Protein AF-A0A7S3GYB7-F1 (afdb_monomer_lite)

Foldseek 3Di:
DPDDQAFKKFFAAQDWFFKFFPVQVPDPDTDGPDTHGGGDIFGWHDPPDDPQKTHGPPPVRTIITGNDPNTMDTPTTLQSDALLSCLVYPHDLVSLLVNLVRHPDDHALVNLVSLVPDPDPVSSVSSLVSVCVSQPPVRSVVSVVVNVVVVVVVVVVVDVVVDPPPPVDDDD

Organism: NCBI:txid89044

Radius of gyration: 20.43 Å; chains: 1; bounding box: 42×32×67 Å

Structure (mmCIF, N/CA/C/O backbone):
data_AF-A0A7S3GYB7-F1
#
_entry.id   AF-A0A7S3GYB7-F1
#
loop_
_atom_site.group_PDB
_atom_site.id
_atom_site.type_symbol
_atom_site.label_atom_id
_atom_site.label_alt_id
_atom_site.label_comp_id
_atom_site.label_asym_id
_atom_site.label_entity_id
_atom_site.label_seq_id
_atom_site.pdbx_PDB_ins_code
_atom_site.Cartn_x
_atom_site.Cartn_y
_atom_site.Cartn_z
_atom_site.occupancy
_atom_site.B_iso_or_equiv
_atom_site.auth_seq_id
_atom_site.auth_comp_id
_atom_site.auth_asym_id
_atom_site.auth_atom_id
_atom_site.pdbx_PDB_model_num
ATOM 1 N N . ASN A 1 1 ? -2.009 16.410 -14.700 1.00 49.34 1 ASN A N 1
ATOM 2 C CA . ASN A 1 1 ? -1.234 15.641 -13.697 1.00 49.34 1 ASN A CA 1
ATOM 3 C C . ASN A 1 1 ? -1.544 14.196 -14.016 1.00 49.34 1 ASN A C 1
ATOM 5 O O . ASN A 1 1 ? -2.445 13.621 -13.419 1.00 49.34 1 ASN A O 1
ATOM 9 N N . ASP A 1 2 ? -0.886 13.679 -15.049 1.00 66.88 2 ASP A N 1
ATOM 10 C CA . ASP A 1 2 ? -1.390 12.538 -15.821 1.00 66.88 2 ASP A CA 1
ATOM 11 C C . ASP A 1 2 ? -0.476 11.334 -15.596 1.00 66.88 2 ASP A C 1
ATOM 13 O O . ASP A 1 2 ? -0.013 10.698 -16.537 1.00 66.88 2 ASP A O 1
ATOM 17 N N . GLU A 1 3 ? -0.152 11.052 -14.328 1.00 73.50 3 GLU A N 1
ATOM 18 C CA . GLU A 1 3 ? 0.467 9.765 -14.022 1.00 73.50 3 GLU A CA 1
ATOM 19 C C . GLU A 1 3 ? -0.602 8.682 -14.237 1.00 73.50 3 GLU A C 1
ATOM 21 O O . GLU A 1 3 ? -1.680 8.781 -13.630 1.00 73.50 3 GLU A O 1
ATOM 26 N N . PRO A 1 4 ? -0.339 7.667 -15.081 1.00 83.88 4 PRO A N 1
ATOM 27 C CA . PRO A 1 4 ? -1.267 6.563 -15.259 1.00 83.88 4 PRO A CA 1
ATOM 28 C C . PRO A 1 4 ? -1.540 5.873 -13.919 1.00 83.88 4 PRO A C 1
ATOM 30 O O . PRO A 1 4 ? -0.730 5.906 -12.993 1.00 83.88 4 PRO A O 1
ATOM 33 N N . GLU A 1 5 ? -2.716 5.261 -13.792 1.00 86.75 5 GLU A N 1
ATOM 34 C CA . GLU A 1 5 ? -3.114 4.556 -12.567 1.00 86.75 5 GLU A CA 1
ATOM 35 C C . GLU A 1 5 ? -2.122 3.436 -12.227 1.00 86.75 5 GLU A C 1
ATOM 37 O O . GLU A 1 5 ? -1.680 3.317 -11.080 1.00 86.75 5 GLU A O 1
ATOM 42 N N . GLY A 1 6 ? -1.721 2.693 -13.260 1.00 90.44 6 GLY A N 1
ATOM 43 C CA . GLY A 1 6 ? -0.869 1.522 -13.145 1.00 90.44 6 GLY A CA 1
ATOM 44 C C . GLY A 1 6 ? -1.606 0.319 -12.559 1.00 90.44 6 GLY A C 1
ATOM 45 O O . GLY A 1 6 ? -2.825 0.309 -12.379 1.00 90.44 6 GLY A O 1
ATOM 46 N N . VAL A 1 7 ? -0.834 -0.715 -12.258 1.00 94.44 7 VAL A N 1
ATOM 47 C CA . VAL A 1 7 ? -1.261 -1.939 -11.588 1.00 94.44 7 VAL A CA 1
ATOM 48 C C . VAL A 1 7 ? -0.438 -2.143 -10.325 1.00 94.44 7 VAL A C 1
ATOM 50 O O . VAL A 1 7 ? 0.704 -1.691 -10.213 1.00 94.44 7 VAL A O 1
ATOM 53 N N . PHE A 1 8 ? -1.031 -2.826 -9.357 1.00 95.94 8 PHE A N 1
ATOM 54 C CA . PHE A 1 8 ? -0.350 -3.215 -8.135 1.00 95.94 8 PHE A CA 1
ATOM 55 C C . PHE A 1 8 ? 0.315 -4.569 -8.336 1.00 95.94 8 PHE A C 1
ATOM 57 O O . PHE A 1 8 ? -0.274 -5.482 -8.915 1.00 95.94 8 PHE A O 1
ATOM 64 N N . ILE A 1 9 ? 1.550 -4.685 -7.865 1.00 95.81 9 ILE A N 1
ATOM 65 C CA . ILE A 1 9 ? 2.415 -5.838 -8.081 1.00 9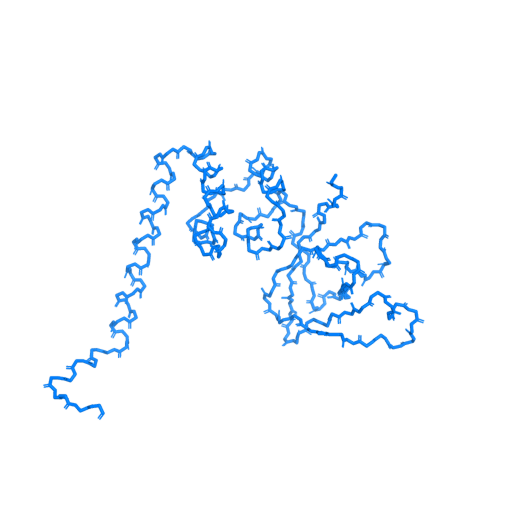5.81 9 ILE A CA 1
ATOM 66 C C . ILE A 1 9 ? 2.999 -6.232 -6.736 1.00 95.81 9 ILE A C 1
ATOM 68 O O . ILE A 1 9 ? 3.539 -5.393 -6.015 1.00 95.81 9 ILE A O 1
ATOM 72 N N . ARG A 1 10 ? 2.912 -7.512 -6.400 1.00 96.56 10 ARG A N 1
ATOM 73 C CA . ARG A 1 10 ? 3.593 -8.099 -5.254 1.00 96.56 10 ARG A CA 1
ATOM 74 C C . ARG A 1 10 ? 4.842 -8.821 -5.726 1.00 96.56 10 ARG A C 1
ATOM 76 O O . ARG A 1 10 ? 4.783 -9.620 -6.654 1.00 96.56 10 ARG A O 1
ATOM 83 N N . ILE A 1 11 ? 5.956 -8.578 -5.053 1.00 96.44 11 ILE A N 1
ATOM 84 C CA . ILE A 1 11 ? 7.166 -9.371 -5.226 1.00 96.44 11 ILE A CA 1
ATOM 85 C C . ILE A 1 11 ? 6.965 -10.709 -4.517 1.00 96.44 11 ILE A C 1
ATOM 87 O O . ILE A 1 11 ? 6.631 -10.751 -3.331 1.00 96.44 11 ILE A O 1
ATOM 91 N N . ILE A 1 12 ? 7.144 -11.795 -5.254 1.00 95.69 12 ILE A N 1
ATOM 92 C CA . ILE A 1 12 ? 6.995 -13.178 -4.794 1.00 95.69 12 ILE A CA 1
ATOM 93 C C . ILE A 1 12 ? 8.296 -13.957 -5.028 1.00 95.69 12 ILE A C 1
ATOM 95 O O . ILE A 1 12 ? 9.246 -13.437 -5.611 1.00 95.69 12 ILE A O 1
ATOM 99 N N . GLY A 1 13 ? 8.326 -15.210 -4.575 1.00 92.38 13 GLY A N 1
ATOM 100 C CA . GLY A 1 13 ? 9.491 -16.088 -4.681 1.00 92.38 13 GLY A CA 1
ATOM 101 C C . GLY A 1 13 ? 10.448 -15.970 -3.494 1.00 92.38 13 GLY A C 1
ATOM 102 O O . GLY A 1 13 ? 10.193 -15.230 -2.546 1.00 92.38 13 GLY A O 1
ATOM 103 N N . ASP A 1 14 ? 11.540 -16.732 -3.550 1.00 92.12 14 ASP A N 1
ATOM 104 C CA . ASP A 1 14 ? 12.536 -16.802 -2.469 1.00 92.12 14 ASP A CA 1
ATOM 105 C C . ASP A 1 14 ? 13.655 -15.759 -2.626 1.00 92.12 14 ASP A C 1
ATOM 107 O O . ASP A 1 14 ? 14.328 -15.397 -1.662 1.00 92.12 14 ASP A O 1
ATOM 111 N N . GLU A 1 15 ? 13.844 -15.248 -3.844 1.00 93.56 15 GLU A N 1
ATOM 112 C CA . GLU A 1 15 ? 14.870 -14.262 -4.173 1.00 93.56 15 GLU A CA 1
ATOM 113 C C . GLU A 1 15 ? 14.275 -12.867 -4.404 1.00 93.56 15 GLU A C 1
ATOM 115 O O . GLU A 1 15 ? 13.183 -12.747 -4.964 1.00 93.56 15 GLU A O 1
ATOM 120 N N . PRO A 1 16 ? 15.019 -11.793 -4.088 1.00 93.56 16 PRO A N 1
ATOM 121 C CA . PRO A 1 16 ? 14.629 -10.437 -4.447 1.00 93.56 16 PRO A CA 1
ATOM 122 C C . PRO A 1 16 ? 14.401 -10.241 -5.957 1.00 93.56 16 PRO A C 1
ATOM 124 O O . PRO A 1 16 ? 15.133 -10.774 -6.803 1.00 93.56 16 PRO A O 1
ATOM 127 N N . ALA A 1 17 ? 13.415 -9.413 -6.305 1.00 94.12 17 ALA A N 1
ATOM 128 C CA . ALA A 1 17 ? 13.204 -8.949 -7.672 1.00 94.12 17 ALA A CA 1
ATOM 129 C C . ALA A 1 17 ? 14.168 -7.803 -7.994 1.00 94.12 17 ALA A C 1
ATOM 131 O O . ALA A 1 17 ? 14.212 -6.797 -7.289 1.00 94.12 17 ALA A O 1
ATOM 132 N N . GLN A 1 18 ? 14.945 -7.959 -9.063 1.00 94.62 18 GLN A N 1
ATOM 133 C CA . GLN A 1 18 ? 15.937 -6.973 -9.487 1.00 94.62 18 GLN A CA 1
ATOM 134 C C . GLN A 1 18 ? 15.278 -5.744 -10.121 1.00 94.62 18 GLN A C 1
ATOM 136 O O . GLN A 1 18 ? 14.375 -5.881 -10.948 1.00 94.62 18 GLN A O 1
ATOM 141 N N . ILE A 1 19 ? 15.773 -4.562 -9.752 1.00 92.81 19 ILE A N 1
ATOM 142 C CA . ILE A 1 19 ? 15.391 -3.262 -10.310 1.00 92.81 19 ILE A CA 1
ATOM 143 C C . ILE A 1 19 ? 16.448 -2.850 -11.332 1.00 92.81 19 ILE A C 1
ATOM 145 O O . ILE A 1 19 ? 17.640 -2.949 -11.050 1.00 92.81 19 ILE A O 1
ATOM 149 N N . PHE A 1 20 ? 16.021 -2.351 -12.485 1.00 91.88 20 PHE A N 1
ATOM 150 C CA . PHE A 1 20 ? 16.881 -1.950 -13.600 1.00 91.88 20 PHE A CA 1
ATOM 151 C C . PHE A 1 20 ? 16.655 -0.484 -13.976 1.00 91.88 20 PHE A C 1
ATOM 153 O O . PHE A 1 20 ? 15.571 0.053 -13.729 1.00 91.88 20 PHE A O 1
ATOM 160 N N . ASN A 1 21 ? 17.655 0.144 -14.598 1.00 88.19 21 ASN A N 1
ATOM 161 C CA . ASN A 1 21 ? 17.523 1.488 -15.155 1.00 88.19 21 ASN A CA 1
ATOM 162 C C . ASN A 1 21 ? 16.943 1.451 -16.582 1.00 88.19 21 ASN A C 1
ATOM 164 O O . ASN A 1 21 ? 17.068 0.458 -17.300 1.00 88.19 21 ASN A O 1
ATOM 168 N N . GLU A 1 22 ? 16.325 2.548 -17.016 1.00 78.50 22 GLU A N 1
ATOM 169 C CA . GLU A 1 22 ? 15.855 2.730 -18.391 1.00 78.50 22 GLU A CA 1
ATOM 170 C C . GLU A 1 22 ? 16.995 2.668 -19.412 1.00 78.50 22 GLU A C 1
ATOM 172 O O . GLU A 1 22 ? 16.837 2.067 -20.476 1.00 78.50 22 GLU A O 1
ATOM 177 N N . SER A 1 23 ? 18.162 3.226 -19.072 1.00 68.31 23 SER A N 1
ATOM 178 C CA . SER A 1 23 ? 19.354 3.201 -19.930 1.00 68.31 23 SER A CA 1
ATOM 179 C C . SER A 1 23 ? 19.784 1.789 -20.315 1.00 68.31 23 SER A C 1
ATOM 181 O O . SER A 1 23 ? 20.394 1.596 -21.364 1.00 68.31 23 SER A O 1
ATOM 183 N N . ASP A 1 24 ? 19.435 0.796 -19.496 1.00 65.81 24 ASP A N 1
ATOM 184 C CA . ASP A 1 24 ? 19.956 -0.560 -19.625 1.00 65.81 24 ASP A CA 1
ATOM 185 C C . ASP A 1 24 ? 19.115 -1.433 -20.570 1.00 65.81 24 ASP A C 1
ATOM 187 O O . ASP A 1 24 ? 19.479 -2.562 -20.892 1.00 65.81 24 ASP A O 1
ATOM 191 N N . ARG A 1 25 ? 18.002 -0.892 -21.078 1.00 59.22 25 ARG A N 1
ATOM 192 C CA . ARG A 1 25 ? 17.024 -1.588 -21.931 1.00 59.22 25 ARG A CA 1
ATOM 193 C C . ARG A 1 25 ? 17.523 -1.965 -23.323 1.00 59.22 25 ARG A C 1
ATOM 195 O O . ARG A 1 25 ? 16.846 -2.720 -24.013 1.00 59.22 25 ARG A O 1
ATOM 202 N N . GLY A 1 26 ? 18.671 -1.435 -23.738 1.00 61.34 26 GLY A N 1
ATOM 203 C CA . GLY A 1 26 ? 19.291 -1.715 -25.035 1.00 61.34 26 GLY A CA 1
ATOM 204 C C . GLY A 1 26 ? 20.499 -2.651 -24.979 1.00 61.34 26 GLY A C 1
ATOM 205 O O . GLY A 1 26 ? 21.035 -3.000 -26.029 1.00 61.34 26 GLY A O 1
ATOM 206 N N . TYR A 1 27 ? 20.949 -3.047 -23.786 1.00 61.66 27 TYR A N 1
ATOM 207 C CA . TYR A 1 27 ? 22.131 -3.895 -23.642 1.00 61.66 27 TYR A CA 1
ATOM 208 C C . TYR A 1 27 ? 21.748 -5.374 -23.620 1.00 61.66 27 TYR A C 1
ATOM 210 O O . TYR A 1 27 ? 20.685 -5.751 -23.129 1.00 61.66 27 TYR A O 1
ATOM 218 N N . GLN A 1 28 ? 22.645 -6.225 -24.130 1.00 62.38 28 GLN A N 1
ATOM 219 C CA . GLN A 1 28 ? 22.476 -7.683 -24.084 1.00 62.38 28 GLN A CA 1
ATOM 220 C C . GLN A 1 28 ? 22.341 -8.206 -22.642 1.00 62.38 28 GLN A C 1
ATOM 222 O O . GLN A 1 28 ? 21.664 -9.208 -22.426 1.00 62.38 28 GLN A O 1
ATOM 227 N N . GLU A 1 29 ? 22.905 -7.493 -21.659 1.00 74.56 29 GLU A N 1
ATOM 228 C CA . GLU A 1 29 ? 22.793 -7.808 -20.233 1.00 74.56 29 GLU A CA 1
ATOM 229 C C . GLU A 1 29 ? 22.514 -6.533 -19.412 1.00 74.56 29 GLU A C 1
ATOM 231 O O . GLU A 1 29 ? 23.440 -5.770 -19.127 1.00 74.56 29 GLU A O 1
ATOM 236 N N . PRO A 1 30 ? 21.250 -6.255 -19.037 1.00 79.81 30 PRO A N 1
ATOM 237 C CA . PRO A 1 30 ? 20.926 -5.098 -18.208 1.00 79.81 30 PRO A CA 1
ATOM 238 C C . PRO A 1 30 ? 21.479 -5.280 -16.789 1.00 79.81 30 PRO A C 1
ATOM 240 O O . PRO A 1 30 ? 21.313 -6.347 -16.189 1.00 79.81 30 PRO A O 1
ATOM 243 N N . GLN A 1 31 ? 22.101 -4.239 -16.233 1.00 85.56 31 GLN A N 1
ATOM 244 C CA . GLN A 1 31 ? 22.667 -4.287 -14.885 1.00 85.56 31 GLN A CA 1
ATOM 245 C C . GLN A 1 31 ? 21.622 -3.879 -13.836 1.00 85.56 31 GLN A C 1
ATOM 247 O O . GLN A 1 31 ? 20.945 -2.863 -13.992 1.00 85.56 31 GLN A O 1
ATOM 252 N N . PRO A 1 32 ? 21.446 -4.657 -12.755 1.00 90.44 32 PRO A N 1
ATOM 253 C CA . PRO A 1 32 ? 20.523 -4.281 -11.700 1.00 90.44 32 PRO A CA 1
ATOM 254 C C . PRO A 1 32 ? 21.084 -3.102 -10.892 1.00 90.44 32 PRO A C 1
ATOM 256 O O . PRO A 1 32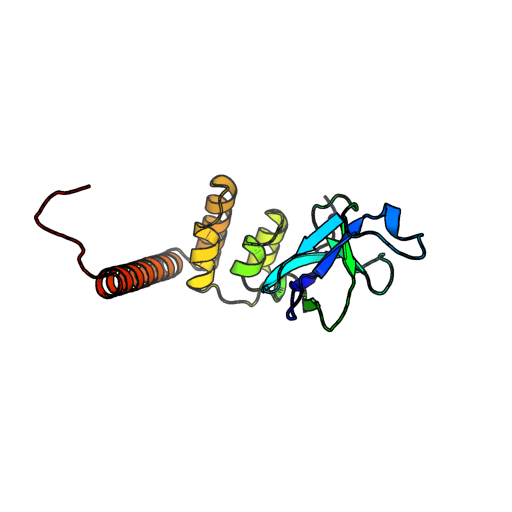 ? 22.214 -3.145 -10.412 1.00 90.44 32 PRO A O 1
ATOM 259 N N . ILE A 1 33 ? 20.264 -2.072 -10.685 1.00 91.44 33 ILE A N 1
ATOM 260 C CA . ILE A 1 33 ? 20.570 -0.912 -9.830 1.00 91.44 33 ILE A CA 1
ATOM 261 C C . ILE A 1 33 ? 20.120 -1.117 -8.377 1.00 91.44 33 ILE A C 1
ATOM 263 O O . ILE A 1 33 ? 20.430 -0.316 -7.499 1.00 91.44 33 ILE A O 1
ATOM 267 N N . GLY A 1 34 ? 19.367 -2.186 -8.117 1.00 92.62 34 GLY A N 1
ATOM 268 C CA . GLY A 1 34 ? 18.862 -2.530 -6.796 1.00 92.62 34 GLY A CA 1
ATOM 269 C C . GLY A 1 34 ? 17.998 -3.783 -6.824 1.00 92.62 34 GLY A C 1
ATOM 270 O O . GLY A 1 34 ? 17.886 -4.461 -7.848 1.00 92.62 34 GLY A O 1
ATOM 271 N N . ALA A 1 35 ? 17.370 -4.093 -5.692 1.00 94.25 35 ALA A N 1
ATOM 272 C CA . ALA A 1 35 ? 16.441 -5.209 -5.592 1.00 94.25 35 ALA A CA 1
ATOM 273 C C . ALA A 1 35 ? 15.336 -4.947 -4.560 1.00 94.25 35 ALA A C 1
ATOM 275 O O . ALA A 1 35 ? 15.549 -4.242 -3.575 1.00 94.25 35 ALA A O 1
ATOM 276 N N . MET A 1 36 ? 14.165 -5.540 -4.782 1.00 94.25 36 MET A N 1
ATOM 277 C CA . MET A 1 36 ? 13.031 -5.529 -3.859 1.00 94.25 36 MET A CA 1
ATOM 278 C C . MET A 1 36 ? 12.858 -6.909 -3.225 1.00 94.25 36 MET A C 1
ATOM 280 O O . MET A 1 36 ? 12.821 -7.898 -3.961 1.00 94.25 36 MET A O 1
ATOM 284 N N . PRO A 1 37 ? 12.749 -7.010 -1.892 1.00 96.31 37 PRO A N 1
ATOM 285 C CA . PRO A 1 37 ? 12.581 -8.298 -1.235 1.00 96.31 37 PRO A CA 1
ATOM 286 C C . PRO A 1 37 ? 11.188 -8.905 -1.497 1.00 96.31 37 PRO A C 1
ATOM 288 O O . PRO A 1 37 ? 10.228 -8.175 -1.771 1.00 96.31 37 PRO A O 1
ATOM 291 N N . PRO A 1 38 ? 11.042 -10.237 -1.369 1.00 95.62 38 PRO A N 1
ATOM 292 C CA . PRO A 1 38 ? 9.738 -10.889 -1.388 1.00 95.62 38 PRO A CA 1
ATOM 293 C C . PRO A 1 38 ? 8.772 -10.311 -0.348 1.00 95.62 38 PRO A C 1
ATOM 295 O O . PRO A 1 38 ? 9.155 -9.950 0.765 1.00 95.62 38 PRO A O 1
ATOM 298 N N . GLY A 1 39 ? 7.496 -10.227 -0.715 1.00 94.69 39 GLY A N 1
ATOM 299 C CA . GLY A 1 39 ? 6.434 -9.634 0.096 1.00 94.69 39 GLY A CA 1
ATOM 300 C C . GLY A 1 39 ? 6.263 -8.124 -0.086 1.00 94.69 39 GLY A C 1
ATOM 301 O O . GLY A 1 39 ? 5.222 -7.596 0.311 1.00 94.69 39 GLY A O 1
ATOM 302 N N . THR A 1 40 ? 7.215 -7.426 -0.717 1.00 95.50 40 THR A N 1
ATOM 303 C CA . THR A 1 40 ? 7.049 -6.013 -1.080 1.00 95.50 40 THR A CA 1
ATOM 304 C C . THR A 1 40 ? 5.915 -5.858 -2.090 1.00 95.50 40 THR A C 1
ATOM 306 O O . THR A 1 40 ? 5.819 -6.616 -3.052 1.00 95.50 40 THR A O 1
ATOM 309 N N . ILE A 1 41 ? 5.055 -4.862 -1.883 1.00 96.44 41 ILE A N 1
ATOM 310 C CA . ILE A 1 41 ? 4.027 -4.477 -2.851 1.00 96.44 41 ILE A CA 1
ATOM 311 C C . ILE A 1 41 ? 4.416 -3.122 -3.426 1.00 96.44 41 ILE A C 1
ATOM 313 O O . ILE A 1 41 ? 4.740 -2.200 -2.679 1.00 96.44 41 ILE A O 1
ATOM 317 N N . VAL A 1 42 ? 4.375 -3.003 -4.747 1.00 95.06 42 VAL A N 1
ATOM 318 C CA . VAL A 1 42 ? 4.660 -1.773 -5.484 1.00 95.06 42 VAL A CA 1
ATOM 319 C C . VAL A 1 42 ? 3.570 -1.481 -6.500 1.00 95.06 42 VAL A C 1
ATOM 321 O O . VAL A 1 42 ? 2.760 -2.340 -6.845 1.00 95.06 42 VAL A O 1
ATOM 324 N N . ARG A 1 43 ? 3.557 -0.241 -6.979 1.00 94.62 43 ARG A N 1
ATOM 325 C CA . ARG A 1 43 ? 2.719 0.196 -8.091 1.00 94.62 43 ARG A CA 1
ATOM 326 C C . ARG A 1 43 ? 3.600 0.345 -9.323 1.00 94.62 43 ARG A C 1
ATOM 328 O O . ARG A 1 43 ? 4.682 0.926 -9.220 1.00 94.62 43 ARG A O 1
ATOM 335 N N . GLY A 1 44 ? 3.148 -0.166 -10.461 1.00 92.75 44 GLY A N 1
ATOM 336 C CA . GLY A 1 44 ? 3.881 -0.033 -11.712 1.00 92.75 44 GLY A CA 1
ATOM 337 C C . GLY A 1 44 ? 3.004 0.095 -12.950 1.00 92.75 44 GLY A C 1
ATOM 338 O O . GLY A 1 44 ? 1.812 -0.195 -12.915 1.00 92.75 44 GLY A O 1
ATOM 339 N N . HIS A 1 45 ? 3.598 0.550 -14.048 1.00 90.25 45 HIS A N 1
ATOM 340 C CA . HIS A 1 45 ? 2.910 0.870 -15.299 1.00 90.25 45 HIS A CA 1
ATOM 341 C C . HIS A 1 45 ? 3.263 -0.135 -16.394 1.00 90.25 45 HIS A C 1
ATOM 343 O O . HIS A 1 45 ? 4.432 -0.485 -16.565 1.00 90.25 45 HIS A O 1
ATOM 349 N N . VAL A 1 46 ? 2.242 -0.578 -17.134 1.00 83.19 46 VAL A N 1
ATOM 350 C CA . VAL A 1 46 ? 2.360 -1.547 -18.246 1.00 83.19 46 VAL A CA 1
ATOM 351 C C . VAL A 1 46 ? 2.056 -0.892 -19.593 1.00 83.19 46 VAL A C 1
ATOM 353 O O . VAL A 1 46 ? 2.663 -1.225 -20.607 1.00 83.19 46 VAL A O 1
ATOM 356 N N . GLU A 1 47 ? 1.117 0.055 -19.624 1.00 78.88 47 GLU A N 1
ATOM 357 C CA . GLU A 1 47 ? 0.665 0.672 -20.870 1.00 78.88 47 GLU A CA 1
ATOM 358 C C . GLU A 1 47 ? 1.753 1.542 -21.512 1.00 78.88 47 GLU A C 1
ATOM 360 O O . GLU A 1 47 ? 2.407 2.361 -20.862 1.00 78.88 47 GLU A O 1
ATOM 365 N N . GLY A 1 48 ? 1.956 1.344 -22.817 1.00 74.62 48 GLY A N 1
ATOM 366 C CA . GLY A 1 48 ? 2.994 2.033 -23.582 1.00 74.62 48 GLY A CA 1
ATOM 367 C C . GLY A 1 48 ? 4.421 1.645 -23.188 1.00 74.62 48 GLY A C 1
ATOM 368 O O . GLY A 1 48 ? 5.339 2.412 -23.480 1.00 74.62 48 GLY A O 1
ATOM 369 N N . ARG A 1 49 ? 4.617 0.520 -22.478 1.00 82.44 49 ARG A N 1
ATOM 370 C CA . ARG A 1 49 ? 5.928 0.024 -22.023 1.00 82.44 49 ARG A CA 1
ATOM 371 C C . ARG A 1 49 ? 6.337 -1.253 -22.767 1.00 82.44 49 ARG A C 1
ATOM 373 O O . ARG A 1 49 ? 5.463 -1.949 -23.279 1.00 82.44 49 ARG A O 1
ATOM 380 N N . PRO A 1 50 ? 7.646 -1.565 -22.848 1.00 81.94 50 PRO A N 1
ATOM 381 C CA . PRO A 1 50 ? 8.114 -2.803 -23.461 1.00 81.94 50 PRO A CA 1
ATOM 382 C C . PRO A 1 50 ? 7.473 -4.035 -22.820 1.00 81.94 50 PRO A C 1
ATOM 384 O O . PRO A 1 50 ? 7.299 -4.096 -21.601 1.00 81.94 50 PRO A O 1
ATOM 387 N N . GLU A 1 51 ? 7.158 -5.031 -23.644 1.00 84.12 51 GLU A N 1
ATOM 388 C CA . GLU A 1 51 ? 6.604 -6.293 -23.165 1.00 84.12 51 GLU A CA 1
ATOM 389 C C . GLU A 1 51 ? 7.557 -6.960 -22.164 1.00 84.12 51 GLU A C 1
ATOM 391 O O . GLU A 1 51 ? 8.777 -6.957 -22.335 1.00 84.12 51 GLU A O 1
ATOM 396 N N . GLY A 1 52 ? 6.998 -7.516 -21.089 1.00 87.44 52 GLY A N 1
ATOM 397 C CA . GLY A 1 52 ? 7.788 -8.161 -20.043 1.00 87.44 52 GLY A CA 1
ATOM 398 C C . GLY A 1 52 ? 8.400 -7.200 -19.017 1.00 87.44 52 GLY A C 1
ATOM 399 O O . GLY A 1 52 ? 9.204 -7.644 -18.198 1.00 87.44 52 GLY A O 1
ATOM 400 N N . TRP A 1 53 ? 8.025 -5.916 -19.014 1.00 89.75 53 TRP A N 1
ATOM 401 C CA . TRP A 1 53 ? 8.549 -4.921 -18.075 1.00 89.75 53 TRP A CA 1
ATOM 402 C C . TRP A 1 53 ? 7.453 -4.106 -17.384 1.00 89.75 53 TRP A C 1
ATOM 404 O O . TRP A 1 53 ? 6.426 -3.783 -17.975 1.00 89.75 53 TRP A O 1
ATOM 414 N N . PHE A 1 54 ? 7.726 -3.721 -16.139 1.00 90.56 54 PHE A N 1
ATOM 415 C CA . PHE A 1 54 ? 6.948 -2.759 -15.367 1.00 90.56 54 PHE A CA 1
ATOM 416 C C . PHE A 1 54 ? 7.789 -1.524 -15.082 1.00 90.56 54 PHE A C 1
ATOM 418 O O . PHE A 1 54 ? 8.892 -1.651 -14.550 1.00 90.56 54 PHE A O 1
ATOM 425 N N . GLU A 1 55 ? 7.269 -0.337 -15.385 1.00 91.88 55 GLU A N 1
ATOM 426 C CA . GLU A 1 55 ? 7.843 0.900 -14.844 1.00 91.88 55 GLU A CA 1
ATOM 427 C C . GLU A 1 55 ? 7.402 1.045 -13.402 1.00 91.88 55 GLU A C 1
ATOM 429 O O . GLU A 1 55 ? 6.212 0.932 -13.129 1.00 91.88 55 GLU A O 1
ATOM 434 N N . LEU A 1 56 ? 8.306 1.337 -12.480 1.00 92.31 56 LEU A N 1
ATOM 435 C CA . LEU A 1 56 ? 7.918 1.642 -11.111 1.00 92.31 56 LEU A CA 1
ATOM 436 C C . LEU A 1 56 ? 7.312 3.044 -11.033 1.00 92.31 56 LEU A C 1
ATOM 438 O O . LEU A 1 56 ? 7.874 4.016 -11.546 1.00 92.31 56 LEU A O 1
ATOM 442 N N . ALA A 1 57 ? 6.175 3.159 -10.354 1.00 90.50 57 ALA A N 1
ATOM 443 C CA . ALA A 1 57 ? 5.533 4.442 -10.114 1.00 90.50 57 ALA A CA 1
ATOM 444 C C . ALA A 1 57 ? 6.446 5.399 -9.327 1.00 90.50 57 ALA A C 1
ATOM 446 O O . ALA A 1 57 ? 7.269 4.966 -8.520 1.00 90.50 57 ALA A O 1
ATOM 447 N N . LEU A 1 58 ? 6.283 6.707 -9.556 1.00 80.62 58 LEU A N 1
ATOM 448 C CA . LEU A 1 58 ? 7.103 7.786 -8.975 1.00 80.62 58 LEU A CA 1
ATOM 449 C C . LEU A 1 58 ? 8.620 7.705 -9.245 1.00 80.62 58 LEU A C 1
ATOM 451 O O . LEU A 1 58 ? 9.381 8.474 -8.662 1.00 80.62 58 LEU A O 1
ATOM 455 N N . SER A 1 59 ? 9.074 6.830 -10.147 1.00 77.88 59 SER A N 1
ATOM 456 C CA . SER A 1 59 ? 10.492 6.731 -10.516 1.00 77.88 59 SER A CA 1
ATOM 457 C C . SER A 1 59 ? 10.927 7.729 -11.597 1.00 77.88 59 SER A C 1
ATOM 459 O O . SER A 1 59 ? 12.087 7.709 -11.999 1.00 77.88 59 SER A O 1
ATOM 461 N N . ASN A 1 60 ? 10.031 8.596 -12.089 1.00 78.19 60 ASN A N 1
ATOM 462 C CA . ASN A 1 60 ? 10.281 9.477 -13.242 1.00 78.19 60 ASN A CA 1
ATOM 463 C C . ASN A 1 60 ? 10.909 8.715 -14.429 1.00 78.19 60 ASN A C 1
ATOM 465 O O . ASN A 1 60 ? 11.898 9.163 -15.002 1.00 78.19 60 ASN A O 1
ATOM 469 N N . SER A 1 61 ? 10.375 7.528 -14.738 1.00 75.56 61 SER A N 1
ATOM 470 C CA . SER A 1 61 ? 10.850 6.637 -15.808 1.00 75.56 61 SER A CA 1
ATOM 471 C C . SER A 1 61 ? 12.240 6.030 -15.634 1.00 75.56 61 SER A C 1
ATOM 473 O O . SER A 1 61 ? 12.702 5.307 -16.507 1.00 75.56 61 SER A O 1
ATOM 475 N N . SER A 1 62 ? 12.866 6.178 -14.466 1.00 83.44 62 SER A N 1
ATOM 476 C CA . SER A 1 62 ? 14.218 5.664 -14.218 1.00 83.44 62 SER A CA 1
ATOM 477 C C . SER A 1 62 ? 14.296 4.241 -13.657 1.00 83.44 62 SER A C 1
ATOM 479 O O . SER A 1 62 ? 15.383 3.670 -13.663 1.00 83.44 62 SER A O 1
ATOM 481 N N . ALA A 1 63 ? 13.195 3.646 -13.177 1.00 90.56 63 ALA A N 1
ATOM 482 C CA . ALA A 1 63 ? 13.256 2.356 -12.484 1.00 90.56 63 ALA A CA 1
ATOM 483 C C . ALA A 1 63 ? 12.247 1.333 -13.016 1.00 90.56 63 ALA A C 1
ATOM 485 O O . ALA A 1 63 ? 11.055 1.610 -13.154 1.00 90.56 63 ALA A O 1
ATOM 486 N N . TRP A 1 64 ? 12.740 0.122 -13.275 1.00 91.62 64 TRP A N 1
ATOM 487 C CA . TRP A 1 64 ? 12.011 -0.930 -13.979 1.00 91.62 64 TRP A CA 1
ATOM 488 C C . TRP A 1 64 ? 12.138 -2.286 -13.290 1.00 91.62 64 TRP A C 1
ATOM 490 O O . TRP A 1 64 ? 13.195 -2.626 -12.766 1.00 91.62 64 TRP A O 1
ATOM 500 N N . LEU A 1 65 ? 11.078 -3.090 -13.347 1.00 92.12 65 LEU A N 1
ATOM 501 C CA . LEU A 1 65 ? 11.064 -4.493 -12.925 1.00 92.12 65 LEU A CA 1
ATOM 502 C C . LEU A 1 65 ? 10.753 -5.396 -14.118 1.00 92.12 65 LEU A C 1
ATOM 504 O O . LEU A 1 65 ? 9.892 -5.072 -14.938 1.00 92.12 65 LEU A O 1
ATOM 508 N N . LYS A 1 66 ? 11.400 -6.561 -14.190 1.00 90.38 66 LYS A N 1
ATOM 509 C CA . LYS A 1 66 ? 11.006 -7.608 -15.141 1.00 90.38 66 LYS A CA 1
ATOM 510 C C . LYS A 1 66 ? 9.720 -8.288 -14.670 1.00 90.38 66 LYS A C 1
ATOM 512 O O . LYS A 1 66 ? 9.592 -8.656 -13.502 1.00 90.38 66 LYS A O 1
ATOM 517 N N . ARG A 1 67 ? 8.790 -8.503 -15.596 1.00 89.56 67 ARG A N 1
ATOM 518 C CA . ARG A 1 67 ? 7.559 -9.276 -15.410 1.00 89.56 67 ARG A CA 1
ATOM 519 C C . ARG A 1 67 ? 7.876 -10.766 -15.499 1.00 89.56 67 ARG A C 1
ATOM 521 O O . ARG A 1 67 ? 7.576 -11.418 -16.491 1.00 89.56 67 ARG A O 1
ATOM 528 N N . ASP A 1 68 ? 8.536 -11.283 -14.469 1.00 90.25 68 ASP A N 1
ATOM 529 C CA . ASP A 1 68 ? 8.781 -12.716 -14.303 1.00 90.25 68 ASP A CA 1
ATOM 530 C C . ASP A 1 68 ? 7.682 -13.326 -13.414 1.00 90.25 68 ASP A C 1
ATOM 532 O O . ASP A 1 68 ? 7.666 -13.042 -12.216 1.00 90.25 68 ASP A O 1
ATOM 536 N N . PRO A 1 69 ? 6.799 -14.197 -13.938 1.00 89.50 69 PRO A N 1
ATOM 537 C CA . PRO A 1 69 ? 5.735 -14.831 -13.156 1.00 89.50 69 PRO A CA 1
ATOM 538 C C . PRO A 1 69 ? 6.216 -15.623 -11.930 1.00 89.50 69 PRO A C 1
ATOM 540 O O . PRO A 1 69 ? 5.408 -15.959 -11.070 1.00 89.50 69 PRO A O 1
ATOM 543 N N . LYS A 1 70 ? 7.511 -15.953 -11.837 1.00 92.31 70 LYS A N 1
ATOM 544 C CA . LYS A 1 70 ? 8.109 -16.595 -10.656 1.00 92.31 70 LYS A CA 1
ATOM 545 C C . LYS A 1 70 ? 8.536 -15.601 -9.576 1.00 92.31 70 LYS A C 1
ATOM 547 O O . LYS A 1 70 ? 8.732 -16.013 -8.436 1.00 92.31 70 LYS A O 1
ATOM 552 N N . LYS A 1 71 ? 8.706 -14.323 -9.928 1.00 92.81 71 LYS A N 1
ATOM 553 C CA . LYS A 1 71 ? 9.180 -13.256 -9.031 1.00 92.81 71 LYS A CA 1
ATOM 554 C C . LYS A 1 71 ? 8.150 -12.161 -8.781 1.00 92.81 71 LYS A C 1
ATOM 556 O O . LYS A 1 71 ? 8.290 -11.419 -7.813 1.00 92.81 71 LYS A O 1
ATOM 561 N N . VAL A 1 72 ? 7.122 -12.034 -9.618 1.00 93.56 72 VAL A N 1
ATOM 562 C CA . VAL A 1 72 ? 6.091 -11.003 -9.463 1.00 93.56 72 VAL A CA 1
ATOM 563 C C . VAL A 1 72 ? 4.681 -11.548 -9.684 1.00 93.56 72 VAL A C 1
ATOM 565 O O . VAL A 1 72 ? 4.423 -12.303 -10.617 1.00 93.56 72 VAL A O 1
ATOM 568 N N . GLU A 1 73 ? 3.764 -11.126 -8.819 1.00 95.00 73 GLU A N 1
ATOM 569 C CA . GLU A 1 73 ? 2.332 -11.413 -8.870 1.00 95.00 73 GLU A CA 1
ATOM 570 C C . GLU A 1 73 ? 1.564 -10.105 -9.098 1.00 95.00 73 GLU A C 1
ATOM 572 O O . GLU A 1 73 ? 1.669 -9.157 -8.315 1.00 95.00 73 GLU A O 1
ATOM 577 N N . GLU A 1 74 ? 0.763 -10.044 -10.158 1.00 93.69 74 GLU A N 1
ATOM 578 C CA . GLU A 1 74 ? -0.122 -8.906 -10.404 1.00 93.69 74 GLU A CA 1
ATOM 579 C C . GLU A 1 74 ? -1.368 -8.975 -9.525 1.00 93.69 74 GLU A C 1
ATOM 581 O O . GLU A 1 74 ? -2.193 -9.879 -9.638 1.00 93.69 74 GLU A O 1
ATOM 586 N N . MET A 1 75 ? -1.537 -7.960 -8.683 1.00 94.31 75 MET A N 1
ATOM 587 C CA . MET A 1 75 ? -2.687 -7.813 -7.792 1.00 94.31 75 MET A CA 1
ATOM 588 C C . MET A 1 75 ? -3.869 -7.098 -8.466 1.00 94.31 75 MET A C 1
ATOM 590 O O . MET A 1 75 ? -4.977 -7.086 -7.927 1.00 94.31 75 MET A O 1
ATOM 594 N N . GLY A 1 76 ? -3.654 -6.487 -9.636 1.00 93.50 76 GLY A N 1
ATOM 595 C CA . GLY A 1 76 ? -4.684 -5.814 -10.431 1.00 93.50 76 GLY A CA 1
ATOM 596 C C . GLY A 1 76 ? -4.753 -4.285 -10.247 1.00 93.50 76 GLY A C 1
ATOM 597 O O . GLY A 1 76 ? -3.816 -3.675 -9.727 1.00 93.50 76 GLY A O 1
ATOM 598 N N . PRO A 1 77 ? -5.845 -3.643 -10.708 1.00 95.00 77 PRO A N 1
ATOM 599 C CA . PRO A 1 77 ? -5.997 -2.184 -10.737 1.00 95.00 77 PRO A CA 1
ATOM 600 C C . PRO A 1 77 ? -6.309 -1.590 -9.356 1.00 95.00 77 PRO A C 1
ATOM 602 O O . PRO A 1 77 ? -6.658 -2.323 -8.424 1.00 95.00 77 PRO A O 1
ATOM 605 N N . LEU A 1 78 ? -6.258 -0.255 -9.245 1.00 95.25 78 LEU A N 1
ATOM 606 C CA . LEU A 1 78 ? -6.426 0.501 -7.996 1.00 95.25 78 LEU A CA 1
ATOM 607 C C . LEU A 1 78 ? -7.717 0.133 -7.264 1.00 95.25 78 LEU A C 1
ATOM 609 O O . LEU A 1 78 ? -7.682 -0.195 -6.082 1.00 95.25 78 LEU A O 1
ATOM 613 N N . LEU A 1 79 ? -8.856 0.148 -7.960 1.00 95.94 79 LEU A N 1
ATOM 614 C CA . LEU A 1 79 ? -10.178 -0.038 -7.342 1.00 95.94 79 LEU A CA 1
ATOM 615 C C . LEU A 1 79 ? -10.423 -1.452 -6.791 1.00 95.94 79 LEU A C 1
ATOM 617 O O . LEU A 1 79 ? -11.346 -1.638 -6.004 1.00 95.94 79 LEU A O 1
ATOM 621 N N . LYS A 1 80 ? -9.593 -2.434 -7.166 1.00 95.25 80 LYS A N 1
ATOM 622 C CA . LYS A 1 80 ? -9.648 -3.802 -6.623 1.00 95.25 80 LYS A CA 1
ATOM 623 C C . LYS A 1 80 ? -8.746 -4.004 -5.401 1.00 95.25 80 LYS A C 1
ATOM 625 O O . LYS A 1 80 ? -8.782 -5.068 -4.790 1.00 95.25 80 LYS A O 1
ATOM 630 N N . GLN A 1 81 ? -7.928 -3.012 -5.048 1.00 96.31 81 GLN A N 1
ATOM 631 C CA . GLN A 1 81 ? -7.005 -3.117 -3.921 1.00 96.31 81 GLN A CA 1
ATOM 632 C C . GLN A 1 81 ? -7.673 -2.764 -2.596 1.00 96.31 81 GLN A C 1
ATOM 634 O O . GLN A 1 81 ? -8.570 -1.926 -2.544 1.00 96.31 81 GLN A O 1
ATOM 639 N N . LYS A 1 82 ? -7.157 -3.346 -1.507 1.00 96.81 82 LYS A N 1
ATOM 640 C CA . LYS A 1 82 ? -7.483 -2.936 -0.133 1.00 96.81 82 LYS A CA 1
ATOM 641 C C . LYS A 1 82 ? -6.837 -1.595 0.197 1.00 96.81 82 LYS A C 1
ATOM 643 O O . LYS A 1 82 ? -5.730 -1.327 -0.272 1.00 96.81 82 LYS A O 1
ATOM 648 N N . LEU A 1 83 ? -7.465 -0.808 1.073 1.00 97.12 83 LEU A N 1
ATOM 649 C CA . LEU A 1 83 ? -6.958 0.511 1.461 1.00 97.12 83 LEU A CA 1
ATOM 650 C C . LEU A 1 83 ? -5.511 0.445 1.960 1.00 97.12 83 LEU A C 1
ATOM 652 O O . LEU A 1 83 ? -4.697 1.249 1.516 1.00 97.12 83 LEU A O 1
ATOM 656 N N . ARG A 1 84 ? -5.162 -0.548 2.792 1.00 96.81 84 ARG A N 1
ATOM 657 C CA . ARG A 1 84 ? -3.793 -0.741 3.291 1.00 96.81 84 ARG A CA 1
ATOM 658 C C . ARG A 1 84 ? -2.770 -0.779 2.163 1.00 96.81 84 ARG A C 1
ATOM 660 O O . ARG A 1 84 ? -1.752 -0.122 2.256 1.00 96.81 84 ARG A O 1
ATOM 667 N N . VAL A 1 85 ? -3.073 -1.489 1.075 1.00 96.56 85 VAL A N 1
ATOM 668 C CA . VAL A 1 85 ? -2.167 -1.627 -0.071 1.00 96.56 85 VAL A CA 1
ATOM 669 C C . VAL A 1 85 ? -2.023 -0.290 -0.791 1.00 96.56 85 VAL A C 1
ATOM 671 O O . VAL A 1 85 ? -0.922 0.104 -1.164 1.00 96.56 85 VAL A O 1
ATOM 674 N N . VAL A 1 86 ? -3.130 0.432 -0.955 1.00 96.25 86 VAL A N 1
ATOM 675 C CA . VAL A 1 86 ? -3.145 1.743 -1.610 1.00 96.25 86 VAL A CA 1
ATOM 676 C C . VAL A 1 86 ? -2.301 2.757 -0.837 1.00 96.25 86 VAL A C 1
ATOM 678 O O . VAL A 1 86 ? -1.548 3.501 -1.455 1.00 96.25 86 VAL A O 1
ATOM 681 N N . VAL A 1 87 ? -2.390 2.779 0.495 1.00 95.75 87 VAL A N 1
ATOM 682 C CA . VAL A 1 87 ? -1.703 3.788 1.320 1.00 95.75 87 VAL A CA 1
ATOM 683 C C . VAL A 1 87 ? -0.251 3.436 1.641 1.00 95.75 87 VAL A C 1
ATOM 685 O O . VAL A 1 87 ? 0.550 4.345 1.817 1.00 95.75 87 VAL A O 1
ATOM 688 N N . THR A 1 88 ? 0.118 2.150 1.684 1.00 93.94 88 THR A N 1
ATOM 689 C CA . THR A 1 88 ? 1.512 1.724 1.929 1.00 93.94 88 THR A CA 1
ATOM 690 C C . THR A 1 88 ? 2.373 1.712 0.670 1.00 93.94 88 THR A C 1
ATOM 692 O O . THR A 1 88 ? 3.577 1.487 0.742 1.00 93.94 88 THR A O 1
ATOM 695 N N . THR A 1 89 ? 1.765 1.890 -0.498 1.00 93.25 89 THR A N 1
ATOM 696 C CA . THR A 1 89 ? 2.478 2.033 -1.769 1.00 93.25 89 THR A CA 1
ATOM 697 C C . THR A 1 89 ? 2.589 3.504 -2.137 1.00 93.25 89 THR A C 1
ATOM 699 O O . THR A 1 89 ? 1.859 4.350 -1.623 1.00 93.25 89 THR A O 1
ATOM 702 N N . ALA A 1 90 ? 3.500 3.818 -3.056 1.00 88.44 90 ALA A N 1
ATOM 703 C CA . ALA A 1 90 ? 3.742 5.174 -3.530 1.00 88.44 90 ALA A CA 1
ATOM 704 C C . ALA A 1 90 ? 2.570 5.684 -4.409 1.00 88.44 90 ALA A C 1
ATOM 706 O O . ALA A 1 90 ? 2.647 5.765 -5.641 1.00 88.44 90 ALA A O 1
ATOM 707 N N . THR A 1 91 ? 1.443 5.981 -3.758 1.00 91.88 91 THR A N 1
ATOM 708 C CA . THR A 1 91 ? 0.168 6.350 -4.374 1.00 91.88 91 THR A CA 1
ATOM 709 C C . THR A 1 91 ? -0.174 7.808 -4.056 1.00 91.88 91 THR A C 1
ATOM 711 O O . THR A 1 91 ? -0.341 8.171 -2.890 1.00 91.88 91 THR A O 1
ATOM 714 N N . PRO A 1 92 ? -0.326 8.673 -5.073 1.00 91.56 92 PRO A N 1
ATOM 715 C CA . PRO A 1 92 ? -0.723 10.058 -4.874 1.00 91.56 92 PRO A CA 1
ATOM 716 C C . PRO A 1 92 ? -2.074 10.200 -4.162 1.00 91.56 92 PRO A C 1
ATOM 718 O O . PRO A 1 92 ? -3.026 9.469 -4.434 1.00 91.56 92 PRO A O 1
ATOM 721 N N . VAL A 1 93 ? -2.217 11.237 -3.331 1.00 92.44 93 VAL A N 1
ATOM 722 C CA . VAL A 1 93 ? -3.451 11.506 -2.563 1.00 92.44 93 VAL A CA 1
ATOM 723 C C . VAL A 1 93 ? -4.697 11.607 -3.451 1.00 92.44 93 VAL A C 1
ATOM 725 O O . VAL A 1 93 ? -5.790 11.214 -3.045 1.00 92.44 93 VAL A O 1
ATOM 728 N N . TRP A 1 94 ? -4.569 12.121 -4.676 1.00 92.94 94 TRP A N 1
ATOM 729 C CA . TRP A 1 94 ? -5.697 12.204 -5.604 1.00 92.94 94 TRP A CA 1
ATOM 730 C C . TRP A 1 94 ? -6.189 10.818 -6.059 1.00 92.94 94 TRP A C 1
ATOM 732 O O . TRP A 1 94 ? -7.396 10.636 -6.230 1.00 92.94 94 TRP A O 1
ATOM 742 N N . MET A 1 95 ? -5.297 9.827 -6.179 1.00 94.31 95 MET A N 1
ATOM 743 C CA . MET A 1 95 ? -5.672 8.435 -6.440 1.00 94.31 95 MET A CA 1
ATOM 744 C C . MET A 1 95 ? -6.337 7.812 -5.217 1.00 94.31 95 MET A C 1
ATOM 746 O O . MET A 1 95 ? -7.347 7.135 -5.371 1.00 94.31 95 MET A O 1
ATOM 750 N N . VAL A 1 96 ? -5.864 8.114 -4.002 1.00 95.19 96 VAL A N 1
ATOM 751 C CA . VAL A 1 96 ? -6.539 7.677 -2.766 1.00 95.19 96 VAL A CA 1
ATOM 752 C C . VAL A 1 96 ? -7.966 8.233 -2.703 1.00 95.19 96 VAL A C 1
ATOM 754 O O . VAL A 1 96 ? -8.911 7.492 -2.444 1.00 95.19 96 VAL A O 1
ATOM 757 N N . LYS A 1 97 ? -8.166 9.516 -3.035 1.00 95.19 97 LYS A N 1
ATOM 758 C CA . LYS A 1 97 ? -9.506 10.125 -3.143 1.00 95.19 97 LYS A CA 1
ATOM 759 C C . LYS A 1 97 ? -10.385 9.418 -4.174 1.00 95.19 97 LYS A C 1
ATOM 761 O O . LYS A 1 97 ? -11.571 9.217 -3.925 1.00 95.19 97 LYS A O 1
ATOM 766 N N . ARG A 1 98 ? -9.826 9.056 -5.333 1.00 94.56 98 ARG A N 1
ATOM 767 C CA . ARG A 1 98 ? -10.544 8.303 -6.372 1.00 94.56 98 ARG A CA 1
ATOM 768 C C . ARG A 1 98 ? -10.913 6.903 -5.885 1.00 94.56 98 ARG A C 1
ATOM 770 O O . ARG A 1 98 ? -12.062 6.502 -6.048 1.00 94.56 98 ARG A O 1
ATOM 777 N N . TRP A 1 99 ? -9.983 6.207 -5.235 1.00 96.00 99 TRP A N 1
ATOM 778 C CA . TRP A 1 99 ? -10.214 4.902 -4.624 1.00 96.00 99 TRP A CA 1
ATOM 779 C C . TRP A 1 99 ? -11.366 4.960 -3.618 1.00 96.00 99 TRP A C 1
ATOM 781 O O . TRP A 1 99 ? -12.320 4.203 -3.745 1.00 96.00 99 TRP A O 1
ATOM 791 N N . MET A 1 100 ? -11.362 5.942 -2.713 1.00 95.31 100 MET A N 1
ATOM 792 C CA . MET A 1 100 ? -12.420 6.130 -1.708 1.00 95.31 100 MET A CA 1
ATOM 793 C C . MET A 1 100 ? -13.818 6.324 -2.305 1.00 95.31 100 MET A C 1
ATOM 795 O O . MET A 1 100 ? -14.805 5.992 -1.653 1.00 95.31 100 MET A O 1
ATOM 799 N N . ARG A 1 101 ? -13.918 6.848 -3.533 1.00 94.25 101 ARG A N 1
ATOM 800 C CA . ARG A 1 101 ? -15.195 7.064 -4.232 1.00 94.25 101 ARG A CA 1
ATOM 801 C C . ARG A 1 101 ? -15.662 5.855 -5.039 1.00 94.25 101 ARG A C 1
ATOM 803 O O . ARG A 1 101 ? -16.861 5.700 -5.216 1.00 94.25 101 ARG A O 1
ATOM 810 N N . GLY A 1 102 ? -14.734 5.053 -5.564 1.00 93.25 102 GLY A N 1
ATOM 811 C CA . GLY A 1 102 ? -15.033 4.021 -6.566 1.00 93.25 102 GLY A CA 1
ATOM 812 C C . GLY A 1 102 ? -14.740 2.584 -6.144 1.00 93.25 102 GLY A C 1
ATOM 813 O O . GLY A 1 102 ? -14.990 1.674 -6.924 1.00 93.25 102 GLY A O 1
ATOM 814 N N . THR A 1 103 ? -14.167 2.362 -4.962 1.00 94.44 103 THR A N 1
ATOM 815 C CA . THR A 1 103 ? -13.853 1.012 -4.484 1.00 94.44 103 THR A CA 1
ATOM 816 C C . THR A 1 103 ? -15.082 0.311 -3.913 1.00 94.44 103 THR A C 1
ATOM 818 O O . THR A 1 103 ? -15.866 0.903 -3.161 1.00 94.44 103 THR A O 1
ATOM 821 N N . GLU A 1 104 ? -15.192 -0.978 -4.213 1.00 91.69 104 GLU A N 1
ATOM 822 C CA . GLU A 1 104 ? -16.131 -1.914 -3.582 1.00 91.69 104 GLU A CA 1
ATOM 823 C C . GLU A 1 104 ? -15.528 -2.566 -2.328 1.00 91.69 104 GLU A C 1
ATOM 825 O O . GLU A 1 104 ? -16.222 -3.251 -1.583 1.00 91.69 104 GLU A O 1
ATOM 830 N N . SER A 1 105 ? -14.234 -2.347 -2.069 1.00 93.75 105 SER A N 1
ATOM 831 C CA . SER A 1 105 ? -13.563 -2.933 -0.911 1.00 93.75 105 SER A CA 1
ATOM 832 C C . SER A 1 105 ? -14.071 -2.320 0.396 1.00 93.75 105 SER A C 1
ATOM 834 O O . SER A 1 105 ? -14.196 -1.096 0.534 1.00 93.75 105 SER A O 1
ATOM 836 N N . GLU A 1 106 ? -14.318 -3.186 1.376 1.00 95.00 106 GLU A N 1
ATOM 837 C CA . GLU A 1 106 ? -14.610 -2.800 2.754 1.00 95.00 106 GLU A CA 1
ATOM 838 C C . GLU A 1 106 ? -13.342 -2.285 3.453 1.00 95.00 106 GLU A C 1
ATOM 840 O O . GLU A 1 106 ? -12.238 -2.780 3.206 1.00 95.00 106 GLU A O 1
ATOM 845 N N . VAL A 1 107 ? -13.500 -1.286 4.326 1.00 96.50 107 VAL A N 1
ATOM 846 C CA . VAL A 1 107 ? -12.410 -0.778 5.168 1.00 96.50 107 VAL A CA 1
ATOM 847 C C . VAL A 1 107 ? -12.367 -1.588 6.457 1.00 96.50 107 VAL A C 1
ATOM 849 O O . VAL A 1 107 ? -13.337 -1.636 7.208 1.00 96.50 107 VAL A O 1
ATOM 852 N N . THR A 1 108 ? -11.224 -2.205 6.726 1.00 96.12 108 THR A N 1
ATOM 853 C CA . THR A 1 108 ? -11.012 -3.098 7.866 1.00 96.12 108 THR A CA 1
ATOM 854 C C . THR A 1 108 ? -10.108 -2.471 8.928 1.00 96.12 108 THR A C 1
ATOM 856 O O . THR A 1 108 ? -9.440 -1.464 8.699 1.00 96.12 108 THR A O 1
ATOM 859 N N . VAL A 1 109 ? -10.017 -3.110 10.100 1.00 95.06 109 VAL A N 1
ATOM 860 C CA . VAL A 1 109 ? -9.100 -2.692 11.181 1.00 95.06 109 VAL A CA 1
ATOM 861 C C . VAL A 1 109 ? -7.637 -2.650 10.714 1.00 95.06 109 VAL A C 1
ATOM 863 O O . VAL A 1 109 ? -6.885 -1.763 11.113 1.00 95.06 109 VAL A O 1
ATOM 866 N N . ASP A 1 110 ? -7.232 -3.579 9.843 1.00 94.50 110 ASP A N 1
ATOM 867 C CA . ASP A 1 110 ? -5.866 -3.617 9.303 1.00 94.50 110 ASP A CA 1
ATOM 868 C C . ASP A 1 110 ? -5.586 -2.423 8.377 1.00 94.50 110 ASP A C 1
ATOM 870 O O . ASP A 1 110 ? -4.442 -1.988 8.252 1.00 94.50 110 ASP A O 1
ATOM 874 N N . ASP A 1 111 ? -6.621 -1.882 7.734 1.00 96.38 111 ASP A N 1
ATOM 875 C CA . ASP A 1 111 ? -6.498 -0.689 6.905 1.00 96.38 111 ASP A CA 1
ATOM 876 C C . ASP A 1 111 ? -6.324 0.568 7.760 1.00 96.38 111 ASP A C 1
ATOM 878 O O . ASP A 1 111 ? -5.480 1.403 7.444 1.00 96.38 111 ASP A O 1
ATOM 882 N N . ILE A 1 112 ? -7.053 0.677 8.876 1.00 95.00 112 ILE A N 1
ATOM 883 C CA . ILE A 1 112 ? -6.867 1.773 9.840 1.00 95.00 112 ILE A CA 1
ATOM 884 C C . ILE A 1 112 ? -5.449 1.759 10.410 1.00 95.00 112 ILE A C 1
ATOM 886 O O . ILE A 1 112 ? -4.821 2.811 10.499 1.00 95.00 112 ILE A O 1
ATOM 890 N N . LEU A 1 113 ? -4.920 0.576 10.739 1.00 92.25 113 LEU A N 1
ATOM 891 C CA . LEU A 1 113 ? -3.531 0.427 11.176 1.00 92.25 113 LEU A CA 1
ATOM 892 C C . LEU A 1 113 ? -2.557 0.972 10.123 1.00 92.25 113 LEU A C 1
ATOM 894 O O . LEU A 1 113 ? -1.718 1.807 10.442 1.00 92.25 113 LEU A O 1
ATOM 898 N N . ALA A 1 114 ? -2.712 0.557 8.865 1.00 94.62 114 ALA A N 1
ATOM 899 C CA . ALA A 1 114 ? -1.848 1.014 7.782 1.00 94.62 114 ALA A CA 1
ATOM 900 C C . ALA A 1 114 ? -1.919 2.536 7.560 1.00 94.62 114 ALA A C 1
ATOM 902 O O . ALA A 1 114 ? -0.907 3.155 7.251 1.00 94.62 114 ALA A O 1
ATOM 903 N N . VAL A 1 115 ? -3.094 3.151 7.740 1.00 95.69 115 VAL A N 1
ATOM 904 C CA . VAL A 1 115 ? -3.248 4.613 7.682 1.00 95.69 115 VAL A CA 1
ATOM 905 C C . VAL A 1 115 ? -2.542 5.291 8.858 1.00 95.69 115 VAL A C 1
ATOM 907 O O . VAL A 1 115 ? -1.868 6.300 8.664 1.00 95.69 115 VAL A O 1
ATOM 910 N N . ARG A 1 116 ? -2.661 4.745 10.074 1.00 92.88 116 ARG A N 1
ATOM 911 C CA . ARG A 1 116 ? -2.012 5.293 11.276 1.00 92.88 116 ARG A CA 1
ATOM 912 C C . ARG A 1 116 ? -0.486 5.234 11.197 1.00 92.88 116 ARG A C 1
ATOM 914 O O . ARG A 1 116 ? 0.166 6.164 11.664 1.00 92.88 116 ARG A O 1
ATOM 921 N N . ASP A 1 117 ? 0.048 4.194 10.561 1.00 93.69 117 ASP A N 1
ATOM 922 C CA . ASP A 1 117 ? 1.485 3.981 10.356 1.00 93.69 117 ASP A CA 1
ATOM 923 C C . ASP A 1 117 ? 2.088 4.880 9.254 1.00 93.69 117 ASP A C 1
ATOM 925 O O . ASP A 1 117 ? 3.294 4.837 9.011 1.00 93.69 117 ASP A O 1
ATOM 929 N N . LEU A 1 118 ? 1.287 5.725 8.589 1.00 94.12 118 LEU A N 1
ATOM 930 C CA . LEU A 1 118 ? 1.805 6.704 7.633 1.00 94.12 118 LEU A CA 1
ATOM 931 C C . LEU A 1 118 ? 2.679 7.752 8.337 1.00 94.12 118 LEU A C 1
ATOM 933 O O . LEU A 1 118 ? 2.215 8.485 9.215 1.00 94.12 118 LEU A O 1
ATOM 937 N N . GLU A 1 119 ? 3.923 7.875 7.871 1.00 93.44 119 GLU A N 1
ATOM 938 C CA . GLU A 1 119 ? 4.918 8.819 8.399 1.00 93.44 119 GLU A CA 1
ATOM 939 C C . GLU A 1 119 ? 4.541 10.286 8.150 1.00 93.44 119 GLU A C 1
ATOM 941 O O . GLU A 1 119 ? 4.851 11.169 8.946 1.00 93.44 119 GLU A O 1
ATOM 946 N N . ASN A 1 120 ? 3.859 10.571 7.036 1.00 93.25 120 ASN A N 1
ATOM 947 C CA . ASN A 1 120 ? 3.451 11.928 6.697 1.00 93.25 120 ASN A CA 1
ATOM 948 C C . ASN A 1 120 ? 2.121 12.281 7.376 1.00 93.25 120 ASN A C 1
ATOM 950 O O . ASN A 1 120 ? 1.049 11.946 6.867 1.00 93.25 120 ASN A O 1
ATOM 954 N N . ASP A 1 121 ? 2.194 13.027 8.480 1.00 94.62 121 ASP A N 1
ATOM 955 C CA . ASP A 1 121 ? 1.039 13.460 9.278 1.00 94.62 121 ASP A CA 1
ATOM 956 C C . ASP A 1 121 ? -0.064 14.131 8.451 1.00 94.62 121 ASP A C 1
ATOM 958 O O . ASP A 1 121 ? -1.251 13.881 8.666 1.00 94.62 121 ASP A O 1
ATOM 962 N N . ARG A 1 122 ? 0.303 14.965 7.469 1.00 94.69 122 ARG A N 1
ATOM 963 C CA . ARG A 1 122 ? -0.675 15.651 6.615 1.00 94.69 122 ARG A CA 1
ATOM 964 C C . ARG A 1 122 ? -1.432 14.659 5.739 1.00 94.69 122 ARG A C 1
ATOM 966 O O . ARG A 1 122 ? -2.652 14.755 5.633 1.00 94.69 122 ARG A O 1
ATOM 973 N N . VAL A 1 123 ? -0.723 13.724 5.108 1.00 93.94 123 VAL A N 1
ATOM 974 C CA . VAL A 1 123 ? -1.349 12.672 4.294 1.00 93.94 123 VAL A CA 1
ATOM 975 C C . VAL A 1 123 ? -2.206 11.774 5.181 1.00 93.94 123 VAL A C 1
ATOM 977 O O . VAL A 1 123 ? -3.354 11.522 4.828 1.00 93.94 123 VAL A O 1
ATOM 980 N N . ARG A 1 124 ? -1.705 11.378 6.357 1.00 96.62 124 ARG A N 1
ATOM 981 C CA . ARG A 1 124 ? -2.449 10.587 7.342 1.00 96.62 124 ARG A CA 1
ATOM 982 C C . ARG A 1 124 ? -3.778 11.239 7.709 1.00 96.62 124 ARG A C 1
ATOM 984 O O . ARG A 1 124 ? -4.816 10.624 7.499 1.00 96.62 124 ARG A O 1
ATOM 991 N N . MET A 1 125 ? -3.767 12.494 8.166 1.00 96.56 125 MET A N 1
ATOM 992 C CA . MET A 1 125 ? -4.991 13.224 8.531 1.00 96.56 125 MET A CA 1
ATOM 993 C C . MET A 1 125 ? -5.982 13.309 7.366 1.00 96.56 125 MET A C 1
ATOM 995 O O . MET A 1 125 ? -7.181 13.127 7.558 1.00 96.56 125 MET A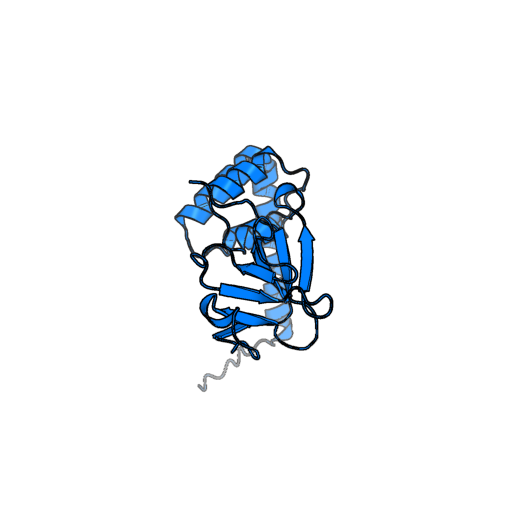 O 1
ATOM 999 N N . MET A 1 126 ? -5.493 13.551 6.146 1.00 96.50 126 MET A N 1
ATOM 1000 C CA . MET A 1 126 ? -6.354 13.588 4.962 1.00 96.50 126 MET A CA 1
ATOM 1001 C C . MET A 1 126 ? -6.992 12.231 4.660 1.00 96.50 126 MET A C 1
ATOM 1003 O O . MET A 1 126 ? -8.157 12.185 4.276 1.00 96.50 126 MET A O 1
ATOM 1007 N N . VAL A 1 127 ? -6.242 11.135 4.784 1.00 96.56 127 VAL A N 1
ATOM 1008 C CA . VAL A 1 127 ? -6.772 9.791 4.537 1.00 96.56 127 VAL A CA 1
ATOM 1009 C C . VAL A 1 127 ? -7.742 9.382 5.643 1.00 96.56 127 VAL A C 1
ATOM 1011 O O . VAL A 1 127 ? -8.806 8.868 5.318 1.00 96.56 127 VAL A O 1
ATOM 1014 N N . GLU A 1 128 ? -7.437 9.665 6.911 1.00 96.75 128 GLU A N 1
ATOM 1015 C CA . GLU A 1 128 ? -8.358 9.440 8.036 1.00 96.75 128 GLU A CA 1
ATOM 1016 C C . GLU A 1 128 ? -9.692 10.156 7.819 1.00 96.75 128 GLU A C 1
ATOM 1018 O O . GLU A 1 128 ? -10.744 9.537 7.955 1.00 96.75 128 GLU A O 1
ATOM 1023 N N . GLU A 1 129 ? -9.661 11.420 7.393 1.00 96.81 129 GLU A N 1
ATOM 1024 C CA . GLU A 1 129 ? -10.877 12.178 7.095 1.00 96.81 129 GLU A CA 1
ATOM 1025 C C . GLU A 1 129 ? -11.681 11.559 5.944 1.00 96.81 129 GLU A C 1
ATOM 1027 O O . GLU A 1 129 ? -12.901 11.436 6.020 1.00 96.81 129 GLU A O 1
ATOM 1032 N N . LEU A 1 130 ? -11.013 11.093 4.885 1.00 96.25 130 LEU A N 1
ATOM 1033 C CA . LEU A 1 130 ? -11.694 10.393 3.793 1.00 96.25 130 LEU A CA 1
ATOM 1034 C C . LEU A 1 130 ? -12.340 9.081 4.257 1.00 96.25 130 LEU A C 1
ATOM 1036 O O . LEU A 1 130 ? -13.424 8.741 3.782 1.00 96.25 130 LEU A O 1
ATOM 1040 N N . VAL A 1 131 ? -11.695 8.352 5.172 1.00 96.38 131 VAL A N 1
ATOM 1041 C CA . VAL A 1 131 ? -12.269 7.137 5.762 1.00 96.38 131 VAL A CA 1
ATOM 1042 C C . VAL A 1 131 ? -13.478 7.485 6.631 1.00 96.38 131 VAL A C 1
ATOM 1044 O O . VAL A 1 131 ? -14.518 6.844 6.473 1.00 96.38 131 VAL A O 1
ATOM 1047 N N . ARG A 1 132 ? -13.386 8.512 7.489 1.00 96.50 132 ARG A N 1
ATOM 1048 C CA . ARG A 1 132 ? -14.514 9.001 8.304 1.00 96.50 132 ARG A CA 1
ATOM 1049 C C . ARG A 1 132 ? -15.710 9.369 7.441 1.00 96.50 132 ARG A C 1
ATOM 1051 O O . ARG A 1 132 ? -16.813 8.900 7.698 1.00 96.50 132 ARG A O 1
ATOM 1058 N N . LEU A 1 133 ? -15.489 10.130 6.370 1.00 95.75 133 LEU A N 1
ATOM 1059 C CA . LEU A 1 133 ? -16.549 10.519 5.437 1.00 95.75 133 LEU A CA 1
ATOM 1060 C C . LEU A 1 133 ? -17.203 9.315 4.744 1.00 95.75 133 LEU A C 1
ATOM 1062 O O . LEU A 1 133 ? -18.395 9.358 4.453 1.00 95.75 133 LEU A O 1
ATOM 1066 N N . ARG A 1 134 ? -16.443 8.248 4.469 1.00 94.31 134 ARG A N 1
ATOM 1067 C CA . ARG A 1 134 ? -16.959 7.038 3.812 1.00 94.31 134 ARG A CA 1
ATOM 1068 C C . ARG A 1 134 ? -17.748 6.138 4.763 1.00 94.31 134 ARG A C 1
ATOM 1070 O O . ARG A 1 134 ? -18.767 5.592 4.355 1.00 94.31 134 ARG A O 1
ATOM 1077 N N . LEU A 1 135 ? -17.259 5.933 5.984 1.00 95.44 135 LEU A N 1
ATOM 1078 C CA . LEU A 1 135 ? -17.849 4.990 6.944 1.00 95.44 135 LEU A CA 1
ATOM 1079 C C . LEU A 1 135 ? -18.894 5.636 7.863 1.00 95.44 135 LEU A C 1
ATOM 1081 O O . LEU A 1 135 ? -19.760 4.944 8.393 1.00 95.44 135 LEU A O 1
ATOM 1085 N N . GLY A 1 136 ? -18.801 6.950 8.060 1.00 96.69 136 GLY A N 1
ATOM 1086 C CA . GLY A 1 136 ? -19.450 7.662 9.153 1.00 96.69 136 GLY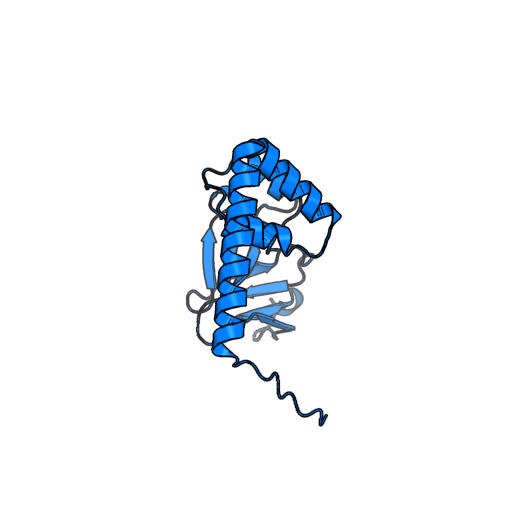 A CA 1
ATOM 1087 C C . GLY A 1 136 ? -18.627 7.609 10.445 1.00 96.69 136 GLY A C 1
ATOM 1088 O O . GLY A 1 136 ? -17.859 6.673 10.684 1.00 96.69 136 GLY A O 1
ATOM 1089 N N . GLU A 1 137 ? -18.826 8.618 11.297 1.00 95.94 137 GLU A N 1
ATOM 1090 C CA . GLU A 1 137 ? -18.069 8.820 12.542 1.00 95.94 137 GLU A CA 1
ATOM 1091 C C . GLU A 1 137 ? -18.112 7.585 13.455 1.00 95.94 137 GLU A C 1
ATOM 1093 O O . GLU A 1 137 ? -17.082 7.062 13.866 1.00 95.94 137 GLU A O 1
ATOM 1098 N N . THR A 1 138 ? -19.307 7.047 13.712 1.00 97.00 138 THR A N 1
ATOM 1099 C CA . THR A 1 138 ? -19.498 5.925 14.644 1.00 97.00 138 THR A CA 1
ATOM 1100 C C . THR A 1 138 ? -18.791 4.647 14.189 1.00 97.00 138 THR A C 1
ATOM 1102 O O . THR A 1 138 ? -18.165 3.959 14.997 1.00 97.00 138 THR A O 1
ATOM 1105 N N . ALA A 1 139 ? -18.875 4.315 12.898 1.00 96.25 139 ALA A N 1
ATOM 1106 C CA . ALA A 1 139 ? -18.232 3.121 12.358 1.00 96.25 139 ALA A CA 1
ATOM 1107 C C . ALA A 1 139 ? -16.705 3.274 12.335 1.00 96.25 139 ALA A C 1
ATOM 1109 O O . ALA A 1 139 ? -15.986 2.323 12.648 1.00 96.25 139 ALA A O 1
ATOM 1110 N N . PHE A 1 140 ? -16.210 4.474 12.021 1.00 95.88 140 PHE A N 1
ATOM 1111 C CA . PHE A 1 140 ? -14.786 4.779 12.086 1.00 95.88 140 PHE A CA 1
ATOM 1112 C C . PHE A 1 140 ? -14.233 4.618 13.508 1.00 95.88 140 PHE A C 1
ATOM 1114 O O . PHE A 1 140 ? -13.273 3.871 13.697 1.00 95.88 140 PHE A O 1
ATOM 1121 N N . GLU A 1 141 ? -14.864 5.237 14.508 1.00 95.81 141 GLU A N 1
ATOM 1122 C CA . GLU A 1 141 ? -14.419 5.136 15.905 1.00 95.81 141 GLU A CA 1
ATOM 1123 C C . GLU A 1 141 ? -14.469 3.685 16.412 1.00 95.81 141 GLU A C 1
ATOM 1125 O O . GLU A 1 141 ? -13.533 3.219 17.055 1.00 95.81 141 GLU A O 1
ATOM 1130 N N . THR A 1 142 ? -15.464 2.896 15.990 1.00 96.38 142 THR A N 1
ATOM 1131 C CA . THR A 1 142 ? -15.525 1.456 16.312 1.00 96.38 142 THR A CA 1
ATOM 1132 C C . THR A 1 142 ? -14.307 0.680 15.784 1.00 96.38 142 THR A C 1
ATOM 1134 O O . THR A 1 142 ? -13.776 -0.208 16.463 1.00 96.38 142 THR A O 1
ATOM 1137 N N . LEU A 1 143 ? -13.832 0.992 14.572 1.00 95.06 143 LEU A N 1
ATOM 1138 C CA . LEU A 1 143 ? -12.626 0.369 14.013 1.00 95.06 143 LEU A CA 1
ATOM 1139 C C . LEU A 1 143 ? -11.359 0.818 14.750 1.00 95.06 143 LEU A C 1
ATOM 1141 O O . LEU A 1 143 ? -10.449 0.007 14.948 1.00 95.06 143 LEU A O 1
ATOM 1145 N N . VAL A 1 144 ? -11.303 2.083 15.169 1.00 93.81 144 VAL A N 1
ATOM 1146 C CA . VAL A 1 144 ? -10.200 2.641 15.963 1.00 93.81 144 VAL A CA 1
ATOM 1147 C C . VAL A 1 144 ? -10.135 1.982 17.346 1.00 93.81 144 VAL A C 1
ATOM 1149 O O . VAL A 1 144 ? -9.063 1.530 17.755 1.00 93.81 144 VAL A O 1
ATOM 1152 N N . ASP A 1 145 ? -11.266 1.823 18.029 1.00 93.38 145 ASP A N 1
ATOM 1153 C CA . ASP A 1 145 ? -11.351 1.132 19.320 1.00 93.38 145 ASP A CA 1
ATOM 1154 C C . ASP A 1 145 ? -10.931 -0.336 19.200 1.00 93.38 145 ASP A C 1
ATOM 1156 O O . ASP A 1 145 ? -10.108 -0.834 19.975 1.00 93.38 145 ASP A O 1
ATOM 1160 N N . SER A 1 146 ? -11.417 -1.018 18.158 1.00 92.31 146 SER A N 1
ATOM 1161 C CA . SER A 1 146 ? -11.024 -2.397 17.842 1.00 92.31 146 SER A CA 1
ATOM 1162 C C . SER A 1 146 ? -9.512 -2.524 17.616 1.00 92.31 146 SER A C 1
ATOM 1164 O O . SER A 1 146 ? -8.890 -3.522 18.002 1.00 92.31 146 SER A O 1
ATOM 1166 N N . PHE A 1 147 ? -8.892 -1.513 17.002 1.00 88.75 147 PHE A N 1
ATOM 1167 C CA . PHE A 1 147 ? -7.443 -1.433 16.855 1.00 88.75 147 PHE A CA 1
ATOM 1168 C C . PHE A 1 147 ? -6.744 -1.311 18.218 1.00 88.75 147 PHE A C 1
ATOM 1170 O O . PHE A 1 147 ? -5.831 -2.099 18.492 1.00 88.75 147 PHE A O 1
ATOM 1177 N N . PHE A 1 148 ? -7.172 -0.394 19.090 1.00 86.44 148 PHE A N 1
ATOM 1178 C CA . PHE A 1 148 ? -6.573 -0.231 20.419 1.00 86.44 148 PHE A CA 1
ATOM 1179 C C . PHE A 1 148 ? -6.701 -1.496 21.263 1.00 86.44 148 PHE A C 1
ATOM 1181 O O . PHE A 1 148 ? -5.744 -1.891 21.934 1.00 86.44 148 PHE A O 1
ATOM 1188 N N . GLU A 1 149 ? -7.830 -2.195 21.169 1.00 89.69 149 GLU A N 1
ATOM 1189 C CA . GLU A 1 149 ? -8.027 -3.468 21.850 1.00 89.69 149 GLU A CA 1
ATOM 1190 C C . GLU A 1 149 ? -7.042 -4.537 21.343 1.00 89.69 149 GLU A C 1
ATOM 1192 O O . GLU A 1 149 ? -6.392 -5.226 22.139 1.00 89.69 149 GLU A O 1
ATOM 1197 N N . ARG A 1 150 ? -6.854 -4.657 20.019 1.00 85.44 150 ARG A N 1
ATOM 1198 C CA . ARG A 1 150 ? -5.864 -5.576 19.423 1.00 85.44 150 ARG A CA 1
ATOM 1199 C C . ARG A 1 150 ? -4.435 -5.213 19.821 1.00 85.44 150 ARG A C 1
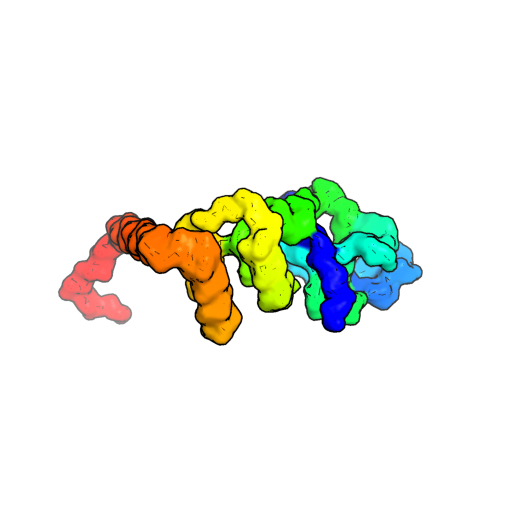ATOM 1201 O O . ARG A 1 150 ? -3.656 -6.106 20.169 1.00 85.44 150 ARG A O 1
ATOM 1208 N N . ALA A 1 151 ? -4.085 -3.929 19.796 1.00 82.00 151 ALA A N 1
ATOM 1209 C CA . ALA A 1 151 ? -2.768 -3.437 20.186 1.00 82.00 151 ALA A CA 1
ATOM 1210 C C . ALA A 1 151 ? -2.486 -3.723 21.667 1.00 82.00 151 ALA A C 1
ATOM 1212 O O . ALA A 1 151 ? -1.420 -4.248 22.008 1.00 82.00 151 ALA A O 1
ATOM 1213 N N . HIS A 1 152 ? -3.467 -3.476 22.537 1.00 85.62 152 HIS A N 1
ATOM 1214 C CA . HIS A 1 152 ? -3.389 -3.782 23.959 1.00 85.62 152 HIS A CA 1
AT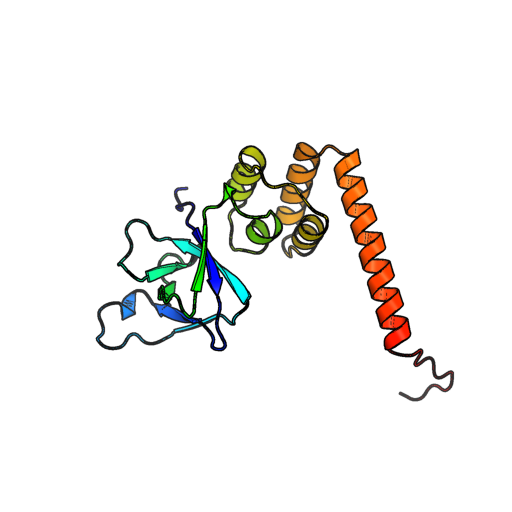OM 1215 C C . HIS A 1 152 ? -3.221 -5.289 24.202 1.00 85.62 152 HIS A C 1
ATOM 1217 O O . HIS A 1 152 ? -2.284 -5.699 24.888 1.00 85.62 152 HIS A O 1
ATOM 1223 N N . LYS A 1 153 ? -4.037 -6.143 23.564 1.00 87.38 153 LYS A N 1
ATOM 1224 C CA . LYS A 1 153 ? -3.911 -7.612 23.645 1.00 87.38 153 LYS A CA 1
ATOM 1225 C C . LYS A 1 153 ? -2.536 -8.100 23.178 1.00 87.38 153 LYS A C 1
ATOM 1227 O O . LYS A 1 153 ? -1.919 -8.931 23.851 1.00 87.38 153 LYS A O 1
ATOM 1232 N N . LYS A 1 154 ? -2.019 -7.572 22.060 1.00 85.69 154 LYS A N 1
ATOM 1233 C CA . LYS A 1 154 ? -0.681 -7.904 21.538 1.00 85.69 154 LYS A CA 1
ATOM 1234 C C . LYS A 1 154 ? 0.415 -7.497 22.522 1.00 85.69 154 LYS A C 1
ATOM 1236 O O . LYS A 1 154 ? 1.288 -8.317 22.802 1.00 85.69 154 LYS A O 1
ATOM 1241 N N . ARG A 1 155 ? 0.356 -6.279 23.072 1.00 83.38 155 ARG A N 1
ATOM 1242 C CA . ARG A 1 155 ? 1.313 -5.786 24.073 1.00 83.38 155 ARG A CA 1
ATOM 1243 C C . ARG A 1 155 ? 1.292 -6.655 25.324 1.00 83.38 155 ARG A C 1
ATOM 1245 O O . ARG A 1 155 ? 2.339 -7.152 25.712 1.00 83.38 155 ARG A O 1
ATOM 1252 N N . THR A 1 156 ? 0.118 -6.935 25.881 1.00 85.25 156 THR A N 1
ATOM 1253 C CA . THR A 1 156 ? -0.039 -7.800 27.059 1.00 85.25 156 THR A CA 1
ATOM 1254 C C . THR A 1 156 ? 0.510 -9.205 26.812 1.00 85.25 156 THR A C 1
ATOM 1256 O O . THR A 1 156 ? 1.212 -9.749 27.664 1.00 85.25 156 THR A O 1
ATOM 1259 N N . ARG A 1 157 ? 0.267 -9.793 25.632 1.00 83.12 157 ARG A N 1
ATOM 1260 C CA . ARG A 1 157 ? 0.841 -11.094 25.255 1.00 83.12 157 ARG A CA 1
ATOM 1261 C C . ARG A 1 157 ? 2.366 -11.044 25.160 1.00 83.12 157 ARG A C 1
ATOM 1263 O O . ARG A 1 157 ? 3.021 -11.941 25.675 1.00 83.12 157 ARG A O 1
ATOM 1270 N N . LEU A 1 158 ? 2.928 -10.011 24.530 1.00 85.19 158 LEU A N 1
ATOM 1271 C CA . LEU A 1 158 ? 4.378 -9.838 24.416 1.00 85.19 158 LEU A CA 1
ATOM 1272 C C . LEU A 1 158 ? 5.035 -9.590 25.773 1.00 85.19 158 LEU A C 1
ATOM 1274 O O . LEU A 1 158 ? 6.084 -10.158 26.030 1.00 85.19 158 LEU A O 1
ATOM 1278 N N . THR A 1 159 ? 4.420 -8.801 26.653 1.00 80.69 159 THR A N 1
ATOM 1279 C CA . THR A 1 159 ? 4.908 -8.585 28.022 1.00 80.69 159 THR A CA 1
ATOM 1280 C C . THR A 1 159 ? 4.900 -9.885 28.825 1.00 80.69 159 THR A C 1
ATOM 1282 O O . THR A 1 159 ? 5.882 -10.182 29.495 1.00 80.69 159 THR A O 1
ATOM 1285 N N . LYS A 1 160 ? 3.844 -10.704 28.712 1.00 80.62 160 LYS A N 1
ATOM 1286 C CA . LYS A 1 160 ? 3.799 -12.039 29.335 1.00 80.62 160 LYS A CA 1
ATOM 1287 C C . LYS A 1 160 ? 4.874 -12.974 28.769 1.00 80.62 160 LYS A C 1
ATOM 1289 O O . LYS A 1 160 ? 5.559 -13.637 29.537 1.00 80.62 160 LYS A O 1
ATOM 1294 N N . ALA A 1 161 ? 5.039 -13.005 27.446 1.00 80.06 161 ALA A N 1
ATOM 1295 C CA . ALA A 1 161 ? 6.001 -13.876 26.767 1.00 80.06 161 ALA A CA 1
ATOM 1296 C C . ALA A 1 161 ? 7.463 -13.452 26.976 1.00 80.06 161 ALA A C 1
ATOM 1298 O O . ALA A 1 161 ? 8.341 -14.303 27.033 1.00 80.06 161 ALA A O 1
ATOM 1299 N N . ARG A 1 162 ? 7.730 -12.147 27.107 1.00 70.62 162 ARG A N 1
ATOM 1300 C CA . ARG A 1 162 ? 9.070 -11.613 27.386 1.00 70.62 162 ARG A CA 1
ATOM 1301 C C . ARG A 1 162 ? 9.543 -11.885 28.813 1.00 70.62 162 ARG A C 1
ATOM 1303 O O . ARG A 1 162 ? 10.719 -11.677 29.081 1.00 70.62 162 ARG A O 1
ATOM 1310 N N . GLY A 1 163 ? 8.656 -12.366 29.689 1.00 56.66 163 GLY A N 1
ATOM 1311 C CA . GLY A 1 163 ? 8.934 -12.514 31.108 1.00 56.66 163 GLY A CA 1
ATOM 1312 C C . GLY A 1 163 ? 9.092 -11.143 31.761 1.00 56.66 163 GLY A C 1
ATOM 1313 O O . GLY A 1 163 ? 9.728 -10.233 31.238 1.00 56.66 163 GLY A O 1
ATOM 1314 N N . TYR A 1 164 ? 8.500 -10.960 32.931 1.00 53.19 164 TYR A N 1
ATOM 1315 C CA . TYR A 1 164 ? 8.858 -9.837 33.783 1.00 53.19 164 TYR A CA 1
ATOM 1316 C C . TYR A 1 164 ? 10.340 -9.978 34.193 1.00 53.19 164 TYR A C 1
ATOM 1318 O O . TYR A 1 164 ? 10.639 -10.563 35.227 1.00 53.19 164 TYR A O 1
ATOM 1326 N N . PHE A 1 165 ? 11.274 -9.408 33.425 1.00 49.53 165 PHE A N 1
ATOM 1327 C CA . PHE A 1 165 ? 12.563 -8.936 33.945 1.00 49.53 165 PHE A CA 1
ATOM 1328 C C . PHE A 1 165 ? 12.309 -7.627 34.710 1.00 49.53 165 PHE A C 1
ATOM 1330 O O . PHE A 1 165 ? 12.757 -6.552 34.338 1.00 49.53 165 PHE A O 1
ATOM 1337 N N . ASN A 1 166 ? 11.513 -7.713 35.775 1.00 46.34 166 ASN A N 1
ATOM 1338 C CA . ASN A 1 166 ? 11.631 -6.796 36.900 1.00 46.34 166 ASN A CA 1
ATOM 1339 C C . ASN A 1 166 ? 12.456 -7.555 37.937 1.00 46.34 166 ASN A C 1
ATOM 1341 O O . ASN A 1 166 ? 11.938 -8.052 38.935 1.00 46.34 166 ASN A O 1
ATOM 1345 N N . THR A 1 167 ? 13.752 -7.709 37.672 1.00 48.16 167 THR A N 1
ATOM 1346 C CA . THR A 1 167 ? 14.695 -7.957 38.754 1.00 48.16 167 THR A CA 1
ATOM 1347 C C . THR A 1 167 ? 14.628 -6.734 39.657 1.00 48.16 167 THR A C 1
ATOM 1349 O O . THR A 1 167 ? 15.112 -5.663 39.309 1.00 48.16 167 THR A O 1
ATOM 1352 N N . GLN A 1 168 ? 14.039 -6.901 40.840 1.00 51.56 168 GLN A N 1
ATOM 1353 C CA . GLN A 1 168 ? 14.133 -5.964 41.966 1.00 51.56 168 GLN A CA 1
ATOM 1354 C C . GLN A 1 168 ? 15.576 -5.763 42.474 1.00 51.56 168 GLN A C 1
ATOM 1356 O O . GLN A 1 168 ? 15.779 -5.131 43.503 1.00 51.56 168 GLN A O 1
ATOM 1361 N N . ASN A 1 169 ? 16.583 -6.252 41.749 1.00 48.97 169 ASN A N 1
ATOM 1362 C CA . ASN A 1 169 ? 17.990 -6.082 42.061 1.00 48.97 169 ASN A CA 1
ATOM 1363 C C . ASN A 1 169 ? 18.624 -5.321 40.896 1.00 48.97 169 ASN A C 1
ATOM 1365 O O . ASN A 1 169 ? 18.901 -5.898 39.846 1.00 48.97 169 ASN A O 1
ATOM 1369 N N . GLY A 1 170 ? 18.768 -4.007 41.064 1.00 48.03 170 GLY A N 1
ATOM 1370 C CA . GLY A 1 170 ? 19.362 -3.123 40.073 1.00 48.03 170 GLY A CA 1
ATOM 1371 C C . GLY A 1 170 ? 20.828 -3.453 39.805 1.00 48.03 170 GLY A C 1
ATOM 1372 O O . GLY A 1 170 ? 21.707 -3.001 40.532 1.00 48.03 170 GLY A O 1
ATOM 1373 N N . CYS A 1 171 ? 21.089 -4.170 38.718 1.00 38.91 171 CYS A N 1
ATOM 1374 C CA . CYS A 1 171 ? 22.386 -4.164 38.055 1.00 38.91 171 CYS A CA 1
ATOM 1375 C C . CYS A 1 171 ? 22.150 -4.016 36.549 1.00 38.91 171 CYS A C 1
ATOM 1377 O O . CYS A 1 171 ? 21.543 -4.889 35.927 1.00 38.91 171 CYS A O 1
ATOM 1379 N N . VAL A 1 172 ? 22.578 -2.864 36.027 1.00 45.28 172 VAL A N 1
ATOM 1380 C CA . VAL A 1 172 ? 22.823 -2.599 34.601 1.00 45.28 172 VAL A CA 1
ATOM 1381 C C . VAL A 1 172 ? 24.216 -3.113 34.269 1.00 45.28 172 VAL A C 1
ATOM 1383 O O . VAL A 1 172 ? 25.102 -2.925 35.135 1.00 45.28 172 VAL A O 1
#

pLDDT: mean 87.52, std 12.83, range [38.91, 97.12]

Secondary structure (DSSP, 8-state):
------EEEEE-SSSPEEEE-GGGGGSSSPPEEEEE-TT-EEEEE-TTS-TTEEEETTSTT--EEE--TTTEEEEE-GGGS-HHHHHHSS--HHHHHHHHHH--PPP-HHHHHHHHT-S-HHHHHHHHHHHHHHH-HHHHHHHHHHHHHHHHHHHHHHHHHT-----SS---

Sequence (172 aa):
NDEPEGVFIRIIGDEPAQIFNESDRGYQEPQPIGAMPPGTIVRGHVEGRPEGWFELALSNSSAWLKRDPKKVEEMGPLLKQKLRVVVTTATPVWMVKRWMRGTESEVTVDDILAVRDLENDRVRMMVEELVRLRLGETAFETLVDSFFERAHKKRTRLTKARGYFNTQNGCV